Protein AF-A0A7C2RCE7-F1 (afdb_monomer_lite)

Radius of gyration: 21.79 Å; chains: 1; bounding box: 65×34×47 Å

Foldseek 3Di:
DPDDDPDPPDPPVVPPPPPVPPPQPPLVCLLVVLVVVCDPVNVVVADPVNVVVLVVLSVVLSVCSVVVVPVSNVVSSVVSVPDDD

pLDDT: mean 80.03, std 17.08, range [45.91, 96.62]

Structure (mmCIF, N/CA/C/O backbone):
data_AF-A0A7C2RCE7-F1
#
_entry.id   AF-A0A7C2RCE7-F1
#
loop_
_atom_site.group_PDB
_atom_site.id
_atom_site.type_symbol
_atom_site.label_atom_id
_atom_site.label_alt_id
_atom_site.label_comp_id
_atom_site.label_asym_id
_atom_site.label_entity_id
_atom_site.label_seq_id
_atom_site.pdbx_PDB_ins_code
_atom_site.Cartn_x
_atom_site.Cartn_y
_atom_site.Cartn_z
_atom_site.occupancy
_atom_site.B_iso_or_equiv
_atom_site.auth_seq_id
_atom_site.auth_comp_id
_atom_site.auth_asym_id
_atom_site.auth_atom_id
_atom_site.pdbx_PDB_model_num
ATOM 1 N N . MET A 1 1 ? 49.380 -25.364 -30.973 1.00 49.19 1 MET A N 1
ATOM 2 C CA . MET A 1 1 ? 48.932 -24.014 -30.551 1.00 49.19 1 MET A CA 1
ATOM 3 C C . MET A 1 1 ? 48.066 -23.407 -31.654 1.00 49.19 1 MET A C 1
ATOM 5 O O . MET A 1 1 ? 48.414 -23.619 -32.806 1.00 49.19 1 MET A O 1
ATOM 9 N N . LYS A 1 2 ? 46.997 -22.665 -31.308 1.00 48.94 2 LYS A N 1
ATOM 10 C CA . LYS A 1 2 ? 46.013 -21.973 -32.191 1.00 48.94 2 LYS A CA 1
ATOM 11 C C . LYS A 1 2 ? 44.704 -22.706 -32.548 1.00 48.94 2 LYS A C 1
ATOM 13 O O . LYS A 1 2 ? 44.366 -22.736 -33.720 1.00 48.94 2 LYS A O 1
ATOM 18 N N . ARG A 1 3 ? 43.930 -23.244 -31.593 1.00 56.50 3 ARG A N 1
ATOM 19 C CA . ARG A 1 3 ? 42.480 -23.518 -31.803 1.00 56.50 3 ARG A CA 1
ATOM 20 C C . ARG A 1 3 ? 41.675 -23.458 -30.497 1.00 56.50 3 ARG A C 1
ATOM 22 O O . ARG A 1 3 ? 41.021 -24.423 -30.144 1.00 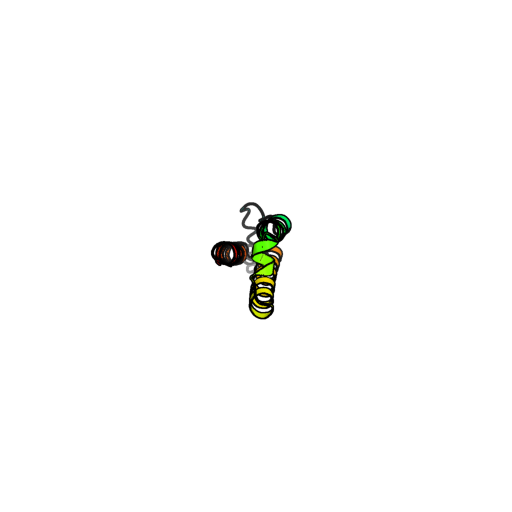56.50 3 ARG A O 1
ATOM 29 N N . LEU A 1 4 ? 41.759 -22.360 -29.748 1.00 56.88 4 LEU A N 1
ATOM 30 C CA . LEU A 1 4 ? 40.900 -22.117 -28.576 1.00 56.88 4 LEU A CA 1
ATOM 31 C C . LEU A 1 4 ? 40.642 -20.609 -28.457 1.00 56.88 4 LEU A C 1
ATOM 33 O O . LEU A 1 4 ? 41.192 -19.950 -27.586 1.00 56.88 4 LEU A O 1
ATOM 37 N N . ALA A 1 5 ? 39.905 -20.024 -29.400 1.00 57.28 5 ALA A N 1
ATOM 38 C CA . ALA A 1 5 ? 39.600 -18.592 -29.361 1.00 57.28 5 ALA A CA 1
ATOM 39 C C . ALA A 1 5 ? 38.302 -18.288 -30.114 1.00 57.28 5 ALA A C 1
ATOM 41 O O . ALA A 1 5 ? 38.321 -17.562 -31.101 1.00 57.28 5 ALA A O 1
ATOM 42 N N . THR A 1 6 ? 37.183 -18.915 -29.741 1.00 58.28 6 THR A N 1
ATOM 43 C CA . THR A 1 6 ? 35.873 -18.581 -30.340 1.00 58.28 6 THR A CA 1
ATOM 44 C C . THR A 1 6 ? 34.718 -19.155 -29.515 1.00 58.28 6 THR A C 1
ATOM 46 O O . THR A 1 6 ? 34.024 -20.051 -29.970 1.00 58.28 6 THR A O 1
ATOM 49 N N . ALA A 1 7 ? 34.513 -18.693 -28.274 1.00 58.53 7 ALA A N 1
ATOM 50 C CA . ALA A 1 7 ? 33.294 -19.040 -27.522 1.00 58.53 7 ALA A CA 1
ATOM 51 C C . ALA A 1 7 ? 33.014 -18.132 -26.304 1.00 58.53 7 ALA A C 1
ATOM 53 O O . ALA A 1 7 ? 32.720 -18.646 -25.236 1.00 58.53 7 ALA A O 1
ATOM 54 N N . PHE A 1 8 ? 33.122 -16.800 -26.397 1.00 58.22 8 PHE A N 1
ATOM 55 C CA . PHE A 1 8 ? 32.811 -15.937 -25.235 1.00 58.22 8 PHE A CA 1
ATOM 56 C C . PHE A 1 8 ? 32.141 -14.599 -25.584 1.00 58.22 8 PHE A C 1
ATOM 58 O O . PHE A 1 8 ? 32.415 -13.585 -24.954 1.00 58.22 8 PHE A O 1
ATOM 65 N N . VAL A 1 9 ? 31.236 -14.561 -26.569 1.00 57.97 9 VAL A N 1
ATOM 66 C CA . VAL A 1 9 ? 30.469 -13.329 -26.870 1.00 57.97 9 VAL A CA 1
ATOM 67 C C . VAL A 1 9 ? 28.981 -13.622 -27.083 1.00 57.97 9 VAL A C 1
ATOM 69 O O . VAL A 1 9 ? 28.404 -13.261 -28.099 1.00 57.97 9 VAL A O 1
ATOM 72 N N . ALA A 1 10 ? 28.344 -14.316 -26.137 1.00 56.09 10 ALA A N 1
ATOM 73 C CA . ALA A 1 10 ? 26.885 -14.503 -26.162 1.00 56.09 10 ALA A CA 1
ATOM 74 C C . ALA A 1 10 ? 26.183 -14.263 -24.811 1.00 56.09 10 ALA A C 1
ATOM 76 O O . ALA A 1 10 ? 24.960 -14.315 -24.752 1.00 56.09 10 ALA A O 1
ATOM 77 N N . LEU A 1 11 ? 26.915 -13.952 -23.731 1.00 53.12 11 LEU A N 1
ATOM 78 C CA . LEU A 1 11 ? 26.333 -13.785 -22.387 1.00 53.12 11 LEU A CA 1
ATOM 79 C C . LEU A 1 11 ? 26.179 -12.330 -21.912 1.00 53.12 11 LEU A C 1
ATOM 81 O O . LEU A 1 11 ? 25.799 -12.106 -20.769 1.00 53.12 11 LEU A O 1
ATOM 85 N N . ALA A 1 12 ? 26.438 -11.330 -22.759 1.00 54.50 12 ALA A N 1
ATOM 86 C CA . ALA A 1 12 ? 26.323 -9.925 -22.350 1.00 54.50 12 ALA A CA 1
ATOM 87 C C . ALA A 1 12 ? 24.894 -9.352 -22.461 1.00 54.50 12 ALA A C 1
ATOM 89 O O . ALA A 1 12 ? 24.631 -8.276 -21.936 1.00 54.50 12 ALA A O 1
ATOM 90 N N . VAL A 1 13 ? 23.957 -10.056 -23.111 1.00 56.38 13 VAL A N 1
ATOM 91 C CA . VAL A 1 13 ? 22.593 -9.538 -23.352 1.00 56.38 13 VAL A CA 1
ATOM 92 C C . VAL A 1 13 ? 21.618 -9.876 -22.210 1.00 56.38 13 VAL A C 1
ATOM 94 O O . VAL A 1 13 ? 20.585 -9.233 -22.077 1.00 56.38 13 VAL A O 1
ATOM 97 N N . LEU A 1 14 ? 21.958 -10.824 -21.326 1.00 52.84 14 LEU A N 1
ATOM 98 C CA . LEU A 1 14 ? 21.122 -11.199 -20.169 1.00 52.84 14 LEU A CA 1
ATOM 99 C C . LEU A 1 14 ? 21.428 -10.392 -18.893 1.00 52.84 14 LEU A C 1
ATOM 101 O O . LEU A 1 14 ? 20.741 -10.558 -17.891 1.00 52.84 14 LEU A O 1
ATOM 105 N N . ALA A 1 15 ? 22.453 -9.533 -18.918 1.00 54.66 15 ALA A N 1
ATOM 106 C CA . ALA A 1 15 ? 22.856 -8.703 -17.779 1.00 54.66 15 ALA A CA 1
ATOM 107 C C . ALA A 1 15 ? 22.336 -7.259 -17.862 1.00 54.66 15 ALA A C 1
ATOM 109 O O . ALA A 1 15 ? 22.626 -6.452 -16.980 1.00 54.66 15 ALA A O 1
ATOM 110 N N . ALA A 1 16 ? 21.572 -6.917 -18.903 1.00 50.00 16 ALA A N 1
ATOM 111 C CA . ALA A 1 16 ? 20.771 -5.708 -18.858 1.00 50.00 16 ALA A CA 1
ATOM 112 C C . ALA A 1 16 ? 19.584 -6.012 -17.935 1.00 50.00 16 ALA A C 1
ATOM 114 O O . ALA A 1 16 ? 18.757 -6.852 -18.304 1.00 50.00 16 ALA A O 1
ATOM 115 N N . PRO A 1 17 ? 19.464 -5.385 -16.746 1.00 51.69 17 PRO A N 1
ATOM 116 C CA . PRO A 1 17 ? 18.177 -5.388 -16.083 1.00 51.69 17 PRO A CA 1
ATOM 117 C C . PRO A 1 17 ? 17.208 -4.833 -17.121 1.00 51.69 17 PRO A C 1
ATOM 119 O O . PRO A 1 17 ? 17.470 -3.781 -17.711 1.00 51.69 17 PRO A O 1
ATOM 122 N N . ALA A 1 18 ? 16.141 -5.574 -17.406 1.00 51.06 18 ALA A N 1
ATOM 123 C CA . ALA A 1 18 ? 15.005 -5.055 -18.137 1.00 51.06 18 ALA A CA 1
ATOM 124 C C . ALA A 1 18 ? 14.425 -3.921 -17.285 1.00 51.06 18 ALA A C 1
ATOM 126 O O . ALA A 1 18 ? 13.474 -4.101 -16.532 1.00 51.06 18 ALA A O 1
ATOM 127 N N . ALA A 1 19 ? 15.067 -2.755 -17.338 1.00 49.59 19 ALA A N 1
ATOM 128 C CA . ALA A 1 19 ? 14.559 -1.507 -16.832 1.00 49.59 19 ALA A CA 1
ATOM 129 C C . ALA A 1 19 ? 13.432 -1.147 -17.788 1.00 49.59 19 ALA A C 1
ATOM 131 O O . ALA A 1 19 ? 13.607 -0.411 -18.759 1.00 49.59 19 ALA A O 1
ATOM 132 N N . VAL A 1 20 ? 12.289 -1.783 -17.548 1.00 49.28 20 VAL A N 1
ATOM 133 C CA . VAL A 1 20 ? 11.006 -1.392 -18.091 1.00 49.28 20 VAL A CA 1
ATOM 134 C C . VAL A 1 20 ? 10.825 0.065 -17.693 1.00 49.28 20 VAL A C 1
ATOM 136 O O . VAL A 1 20 ? 10.522 0.407 -16.558 1.00 49.28 20 VAL A O 1
ATOM 139 N N . ALA A 1 21 ? 11.124 0.959 -18.627 1.00 45.91 21 ALA A N 1
ATOM 140 C CA . ALA A 1 21 ? 10.908 2.388 -18.497 1.00 45.91 21 ALA A CA 1
ATOM 141 C C . ALA A 1 21 ? 9.410 2.702 -18.675 1.00 45.91 21 ALA A C 1
ATOM 143 O O . ALA A 1 21 ? 9.032 3.558 -19.471 1.00 45.91 21 ALA A O 1
ATOM 144 N N . GLN A 1 22 ? 8.544 1.980 -17.958 1.00 48.84 22 GLN A N 1
ATOM 145 C CA . GLN A 1 22 ? 7.216 2.472 -17.621 1.00 48.84 22 GLN A CA 1
ATOM 146 C C . GLN A 1 22 ? 7.418 3.378 -16.404 1.00 48.84 22 GLN A C 1
ATOM 148 O O . GLN A 1 22 ? 8.183 3.042 -15.506 1.00 48.84 22 GLN A O 1
ATOM 153 N N . GLY A 1 23 ? 6.892 4.603 -16.462 1.00 59.16 23 GLY A N 1
ATOM 154 C CA . GLY A 1 23 ? 7.227 5.659 -15.506 1.00 59.16 23 GLY A CA 1
ATOM 155 C C . GLY A 1 23 ? 7.098 5.175 -14.066 1.00 59.16 23 GLY A C 1
ATOM 156 O O . GLY A 1 23 ? 6.009 4.762 -13.677 1.00 59.16 23 GLY A O 1
ATOM 157 N N . LYS A 1 24 ? 8.212 5.238 -13.319 1.00 69.88 24 LYS A N 1
ATOM 158 C CA . LYS A 1 24 ? 8.306 4.697 -11.963 1.00 69.88 24 LYS A CA 1
ATOM 159 C C . LYS A 1 24 ? 7.098 5.121 -11.136 1.00 69.88 24 LYS A C 1
ATOM 161 O O . LYS A 1 24 ? 6.866 6.321 -10.965 1.00 69.88 24 LYS A O 1
ATOM 166 N N . MET A 1 25 ? 6.340 4.153 -10.635 1.00 83.75 25 MET A N 1
ATOM 167 C CA . MET A 1 25 ? 5.230 4.419 -9.731 1.00 83.75 25 MET A CA 1
ATOM 168 C C . MET A 1 25 ? 5.749 5.188 -8.506 1.00 83.75 25 MET A C 1
ATOM 170 O O . MET A 1 25 ? 6.706 4.775 -7.854 1.00 83.75 25 MET A O 1
ATOM 174 N N . ASP A 1 26 ? 5.121 6.319 -8.173 1.00 90.75 26 ASP A N 1
ATOM 175 C CA . ASP A 1 26 ? 5.440 7.049 -6.942 1.00 90.75 26 ASP A CA 1
ATOM 176 C C . ASP A 1 26 ? 4.818 6.313 -5.747 1.00 90.75 26 ASP A C 1
ATOM 178 O O . ASP A 1 26 ? 3.679 6.570 -5.339 1.00 90.75 26 ASP A O 1
ATOM 182 N N . CYS A 1 27 ? 5.572 5.346 -5.219 1.00 92.12 27 CYS A N 1
ATOM 183 C CA . CYS A 1 27 ? 5.150 4.469 -4.131 1.00 92.12 27 CYS A CA 1
ATOM 184 C C . CYS A 1 27 ? 4.744 5.259 -2.882 1.00 92.12 27 CYS A C 1
ATOM 186 O O . CYS A 1 27 ? 3.754 4.926 -2.228 1.00 92.12 27 CYS A O 1
ATOM 188 N N . GLY A 1 28 ? 5.487 6.326 -2.564 1.00 92.44 28 GLY A N 1
ATOM 189 C CA . GLY A 1 28 ? 5.225 7.173 -1.403 1.00 92.44 28 GLY A CA 1
ATOM 190 C C . GLY A 1 28 ? 3.910 7.929 -1.548 1.00 92.44 28 GLY A C 1
ATOM 191 O O . GLY A 1 28 ? 3.084 7.918 -0.633 1.00 92.44 28 GLY A O 1
ATOM 192 N N . LYS A 1 29 ? 3.669 8.525 -2.721 1.00 93.12 29 LYS A N 1
ATOM 193 C CA . LYS A 1 29 ? 2.408 9.211 -3.022 1.00 93.12 29 LYS A CA 1
ATOM 194 C C . LYS A 1 29 ? 1.218 8.254 -3.035 1.00 93.12 29 LYS A C 1
ATOM 196 O O . LYS A 1 29 ? 0.170 8.611 -2.504 1.00 93.12 29 LYS A O 1
ATOM 201 N N . ALA A 1 30 ? 1.366 7.055 -3.599 1.00 91.44 30 ALA A N 1
ATOM 202 C CA . ALA A 1 30 ? 0.301 6.053 -3.619 1.00 91.44 30 ALA A CA 1
ATOM 203 C C . ALA A 1 30 ? -0.062 5.574 -2.203 1.00 91.44 30 ALA A C 1
ATOM 205 O O . ALA A 1 30 ? -1.231 5.607 -1.818 1.00 91.44 30 ALA A O 1
ATOM 206 N N . TYR A 1 31 ? 0.943 5.215 -1.400 1.00 93.94 31 TYR A N 1
ATOM 207 C CA . TYR A 1 31 ? 0.752 4.774 -0.019 1.00 93.94 31 TYR A CA 1
ATOM 208 C C . TYR A 1 31 ? 0.131 5.865 0.858 1.00 93.94 31 TYR A C 1
ATOM 210 O O . TYR A 1 31 ? -0.862 5.626 1.543 1.00 93.94 31 TYR A O 1
ATOM 218 N N . LYS A 1 32 ? 0.670 7.089 0.803 1.00 93.44 32 LYS A N 1
ATOM 219 C CA . LYS A 1 32 ? 0.131 8.232 1.552 1.00 93.44 32 LYS A CA 1
ATOM 220 C C . LYS A 1 32 ? -1.292 8.567 1.112 1.00 93.44 32 LYS A C 1
ATOM 222 O O . LYS A 1 32 ? -2.169 8.726 1.955 1.00 93.44 32 LYS A O 1
ATOM 227 N N . GLY A 1 33 ? -1.528 8.609 -0.198 1.00 92.00 33 GLY A N 1
ATOM 228 C CA . GLY A 1 33 ? -2.836 8.902 -0.773 1.00 92.00 33 GLY A CA 1
ATOM 229 C C . GLY A 1 33 ? -3.903 7.881 -0.379 1.00 92.00 33 GLY A C 1
ATOM 230 O O . GLY A 1 33 ? -5.050 8.262 -0.167 1.00 92.00 33 GLY A O 1
ATOM 231 N N . PHE A 1 34 ? -3.544 6.603 -0.222 1.00 91.06 34 PHE A N 1
ATOM 232 C CA . PHE A 1 34 ? -4.462 5.592 0.307 1.00 91.06 34 PHE A CA 1
ATOM 233 C C . PHE A 1 34 ? -4.941 5.946 1.725 1.00 91.06 34 PHE A C 1
ATOM 235 O O . PHE A 1 34 ? -6.146 5.989 1.971 1.00 91.06 34 PHE A O 1
ATOM 242 N N . TRP A 1 35 ? -4.019 6.259 2.639 1.00 90.81 35 TRP A N 1
ATOM 243 C CA . TRP A 1 35 ? -4.368 6.593 4.024 1.00 90.81 35 TRP A CA 1
ATOM 244 C C . TRP A 1 35 ? -5.101 7.927 4.156 1.00 90.81 35 TRP A C 1
ATOM 246 O O . TRP A 1 35 ? -6.000 8.045 4.981 1.00 90.81 35 TRP A O 1
ATOM 256 N N . GLU A 1 36 ? -4.775 8.915 3.321 1.00 89.94 36 GLU A N 1
ATOM 257 C CA . GLU A 1 36 ? -5.469 10.210 3.300 1.00 89.94 36 GLU A CA 1
ATOM 258 C C . GLU A 1 36 ? -6.932 10.099 2.845 1.00 89.94 36 GLU A C 1
ATOM 260 O O . GLU A 1 36 ? -7.781 10.856 3.314 1.00 89.94 36 GLU A O 1
ATOM 265 N N . LYS A 1 37 ? -7.255 9.143 1.960 1.00 86.69 37 LYS A N 1
ATOM 266 C CA . LYS A 1 37 ? -8.643 8.855 1.549 1.00 86.69 37 LYS A CA 1
ATOM 267 C C . LYS A 1 37 ? -9.462 8.189 2.656 1.00 86.69 37 LYS A C 1
ATOM 269 O O . LYS A 1 37 ? -10.698 8.198 2.603 1.00 86.69 37 LYS A O 1
ATOM 274 N N . LEU A 1 38 ? -8.790 7.582 3.630 1.00 85.00 38 LEU A N 1
ATOM 275 C CA . LEU A 1 38 ? -9.421 6.921 4.756 1.00 85.00 38 LEU A CA 1
ATOM 276 C C . LEU A 1 38 ? -9.766 7.990 5.797 1.00 85.00 38 LEU A C 1
ATOM 278 O O . LEU A 1 38 ? -8.982 8.318 6.684 1.00 85.00 38 LEU A O 1
ATOM 282 N N . ASP A 1 39 ? -10.938 8.602 5.624 1.00 81.06 39 ASP A N 1
ATOM 283 C CA . ASP A 1 39 ? -11.409 9.640 6.536 1.00 81.06 39 ASP A CA 1
ATOM 284 C C . ASP A 1 39 ? -11.541 9.116 7.980 1.00 81.06 39 ASP A C 1
ATOM 286 O O . ASP A 1 39 ? -11.649 7.912 8.242 1.00 81.06 39 ASP A O 1
ATOM 290 N N . ARG A 1 40 ? -11.523 10.046 8.939 1.00 79.81 40 ARG A N 1
ATOM 291 C CA . ARG A 1 40 ? -11.556 9.730 10.373 1.00 79.81 40 ARG A CA 1
ATOM 292 C C . ARG A 1 40 ? -12.832 8.975 10.780 1.00 79.81 40 ARG A C 1
ATOM 294 O O . ARG A 1 40 ? -12.780 8.172 11.709 1.00 79.81 40 ARG A O 1
ATOM 301 N N . GLU A 1 41 ? -13.955 9.205 10.100 1.00 81.00 41 GLU A N 1
ATOM 302 C CA . GLU A 1 41 ? -15.232 8.540 10.390 1.00 81.00 41 GLU A CA 1
ATOM 303 C C . GLU A 1 41 ? -15.244 7.081 9.922 1.00 81.00 41 GLU A C 1
ATOM 305 O O . GLU A 1 41 ? -15.770 6.217 10.622 1.00 81.00 41 GLU A O 1
ATOM 310 N N . LYS A 1 42 ? -14.635 6.784 8.769 1.00 80.06 42 LYS A N 1
ATOM 311 C CA . LYS A 1 42 ? -14.397 5.420 8.280 1.00 80.06 42 LYS A CA 1
ATOM 312 C C . LYS A 1 42 ? -13.415 4.700 9.183 1.00 80.06 42 LYS A C 1
ATOM 314 O O . LYS A 1 42 ? -13.687 3.582 9.599 1.00 80.06 42 LYS A O 1
ATOM 319 N N . TYR A 1 43 ? -12.325 5.367 9.562 1.00 81.62 43 TYR A N 1
ATOM 320 C CA . TYR A 1 43 ? -11.345 4.824 10.502 1.00 81.62 43 TYR A CA 1
ATOM 321 C C . TYR A 1 43 ? -11.991 4.363 11.815 1.00 81.62 43 TYR A C 1
ATOM 323 O O . TYR A 1 43 ? -11.652 3.298 12.321 1.00 81.62 43 TYR A O 1
ATOM 331 N N . ALA A 1 44 ? -12.950 5.133 12.340 1.00 84.44 44 ALA A N 1
ATOM 332 C CA . ALA A 1 44 ? -13.656 4.814 13.581 1.00 84.44 44 ALA A CA 1
ATOM 333 C C . ALA A 1 44 ? -14.601 3.600 13.477 1.00 84.44 44 ALA A C 1
ATOM 335 O O . ALA A 1 44 ? -14.955 3.019 14.500 1.00 84.44 44 ALA A O 1
ATOM 336 N N . LYS A 1 45 ? -15.019 3.218 12.263 1.00 87.69 45 LYS A N 1
ATOM 337 C CA . LYS A 1 45 ? -15.928 2.084 12.012 1.00 87.69 45 LYS A CA 1
ATOM 338 C C . LYS A 1 45 ? -15.191 0.772 11.739 1.00 87.69 45 LYS A C 1
ATOM 340 O O . LYS A 1 45 ? -15.808 -0.290 11.764 1.00 87.69 45 LYS A O 1
ATOM 345 N N . ILE A 1 46 ? -13.883 0.830 11.499 1.00 88.25 46 ILE A N 1
ATOM 346 C CA . ILE A 1 46 ? -13.057 -0.342 11.217 1.00 88.25 46 ILE A CA 1
ATOM 347 C C . ILE A 1 46 ? -12.644 -0.999 12.537 1.00 88.25 46 ILE A C 1
ATOM 349 O O . ILE A 1 46 ? -12.055 -0.361 13.410 1.00 88.25 46 ILE A O 1
ATOM 353 N N . SER A 1 47 ? -12.911 -2.299 12.678 1.00 91.62 47 SER A N 1
ATOM 354 C CA . SER A 1 47 ? -12.406 -3.063 13.824 1.00 91.62 47 SER A CA 1
ATOM 355 C C . SER A 1 47 ? -10.873 -3.126 13.822 1.00 91.62 47 SER A C 1
ATOM 357 O O . SER A 1 47 ? -10.235 -3.102 12.769 1.00 91.62 47 SER A O 1
ATOM 359 N N . ALA A 1 48 ? -10.255 -3.270 14.997 1.00 91.69 48 ALA A N 1
ATOM 360 C CA . ALA A 1 48 ? -8.795 -3.342 15.105 1.00 91.69 48 ALA A CA 1
ATOM 361 C C . ALA A 1 48 ? -8.182 -4.459 14.234 1.00 91.69 48 ALA A C 1
ATOM 363 O O . ALA A 1 48 ? -7.121 -4.279 13.635 1.00 91.69 48 ALA A O 1
ATOM 364 N N . GLU A 1 49 ? -8.870 -5.596 14.117 1.00 92.19 49 GLU A N 1
ATOM 365 C CA . GLU A 1 49 ? -8.439 -6.718 13.284 1.00 92.19 49 GLU A CA 1
ATOM 366 C C . GLU A 1 49 ? -8.497 -6.383 11.788 1.00 92.19 49 GLU A C 1
ATOM 368 O O . GLU A 1 49 ? -7.522 -6.608 11.064 1.00 92.19 49 GLU A O 1
ATOM 373 N N . GLN A 1 50 ? -9.597 -5.779 11.327 1.00 91.62 50 GLN A N 1
ATOM 374 C CA . GLN A 1 50 ? -9.715 -5.327 9.940 1.00 91.62 50 GLN A CA 1
ATOM 375 C C . GLN A 1 50 ? -8.663 -4.270 9.611 1.00 91.62 50 GLN A C 1
ATOM 377 O O . GLN A 1 50 ? -8.019 -4.363 8.566 1.00 91.62 50 GLN A O 1
ATOM 382 N N . LEU A 1 51 ? -8.426 -3.314 10.515 1.00 91.69 51 LEU A N 1
ATOM 383 C CA . LEU A 1 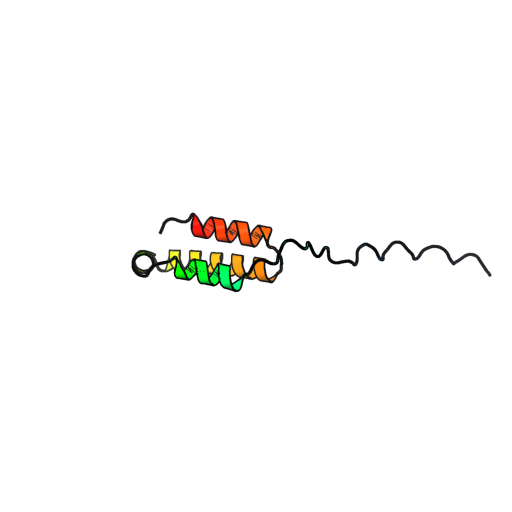51 ? -7.394 -2.299 10.333 1.00 91.69 51 LEU A CA 1
ATOM 384 C C . LEU A 1 51 ? -6.013 -2.943 10.201 1.00 91.69 51 LEU A C 1
ATOM 386 O O . LEU A 1 51 ? -5.256 -2.587 9.305 1.00 91.69 51 LEU A O 1
ATOM 390 N N . ALA A 1 52 ? -5.693 -3.936 11.034 1.00 93.44 52 ALA A N 1
ATOM 391 C CA . ALA A 1 52 ? -4.435 -4.665 10.924 1.00 93.44 52 ALA A CA 1
ATOM 392 C C . ALA A 1 52 ? -4.308 -5.409 9.581 1.00 93.44 52 ALA A C 1
ATOM 394 O O . ALA A 1 52 ? -3.221 -5.461 9.005 1.00 93.44 52 ALA A O 1
ATOM 395 N N . GLY A 1 53 ? -5.401 -5.972 9.059 1.00 93.56 53 GLY A N 1
ATOM 396 C CA . GLY A 1 53 ? -5.440 -6.576 7.723 1.00 93.56 53 GLY A CA 1
ATOM 397 C C . GLY A 1 53 ? -5.164 -5.563 6.607 1.00 93.56 53 GLY A C 1
ATOM 398 O O . GLY A 1 53 ? -4.311 -5.804 5.751 1.00 93.56 53 GLY A O 1
ATOM 399 N N . ILE A 1 54 ? -5.831 -4.408 6.659 1.00 93.12 54 ILE A N 1
ATOM 400 C CA . ILE A 1 54 ? -5.663 -3.303 5.704 1.00 93.12 54 ILE A CA 1
ATOM 401 C C . ILE A 1 54 ? -4.227 -2.778 5.738 1.00 93.12 54 ILE A C 1
ATOM 403 O O . ILE A 1 54 ? -3.590 -2.676 4.692 1.00 93.12 54 ILE A O 1
ATOM 407 N N . SER A 1 55 ? -3.690 -2.521 6.932 1.00 93.56 55 SER A N 1
ATOM 408 C CA . SER A 1 55 ? -2.322 -2.033 7.117 1.00 93.56 55 SER A CA 1
ATOM 409 C C . SER A 1 55 ? -1.287 -2.978 6.517 1.00 93.56 55 SER A C 1
ATOM 411 O O . SER A 1 55 ? -0.386 -2.532 5.811 1.00 93.56 55 SER A O 1
ATOM 413 N N . ARG A 1 56 ? -1.426 -4.293 6.737 1.00 96.06 56 ARG A N 1
ATOM 414 C CA . ARG A 1 56 ? -0.518 -5.294 6.153 1.00 96.06 56 ARG A CA 1
ATOM 415 C C . ARG A 1 56 ? -0.594 -5.317 4.630 1.00 96.06 56 ARG A C 1
ATOM 417 O O . ARG A 1 56 ? 0.434 -5.449 3.974 1.00 96.06 56 ARG A O 1
ATOM 424 N N . LEU A 1 57 ? -1.794 -5.188 4.067 1.00 95.75 57 LEU A N 1
ATOM 425 C CA . LEU A 1 57 ? -1.976 -5.173 2.619 1.00 95.75 57 LEU A CA 1
ATOM 426 C C . LEU A 1 57 ?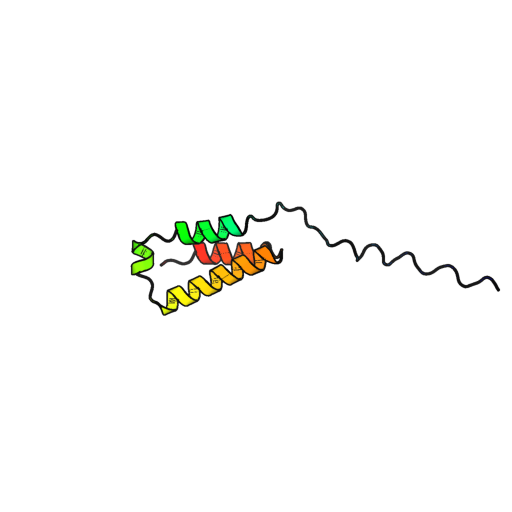 -1.406 -3.891 1.988 1.00 95.75 57 LEU A C 1
ATOM 428 O O . LEU A 1 57 ? -0.742 -3.976 0.959 1.00 95.75 57 LEU A O 1
ATOM 432 N N . ALA A 1 58 ? -1.607 -2.732 2.622 1.00 95.44 58 ALA A N 1
ATOM 433 C CA . ALA A 1 58 ? -1.032 -1.457 2.191 1.00 95.44 58 ALA A CA 1
ATOM 434 C C . ALA A 1 58 ? 0.501 -1.465 2.249 1.00 95.44 58 ALA A C 1
ATOM 436 O O . ALA A 1 58 ? 1.147 -1.005 1.310 1.00 95.44 58 ALA A O 1
ATOM 437 N N . LEU A 1 59 ? 1.082 -2.039 3.309 1.00 96.62 59 LEU A N 1
ATOM 438 C CA . LEU A 1 59 ? 2.530 -2.236 3.416 1.00 96.62 59 LEU A CA 1
ATOM 439 C C . LEU A 1 59 ? 3.054 -3.166 2.321 1.00 96.62 59 LEU A C 1
ATOM 441 O O . LEU A 1 59 ? 4.011 -2.815 1.644 1.00 96.62 59 LEU A O 1
ATOM 445 N N . ARG A 1 60 ? 2.379 -4.292 2.057 1.00 96.25 60 ARG A N 1
ATOM 446 C CA . ARG A 1 60 ? 2.767 -5.199 0.968 1.00 96.25 60 ARG A CA 1
ATOM 447 C C . ARG A 1 60 ? 2.756 -4.508 -0.399 1.00 96.25 60 ARG A C 1
ATOM 449 O O . ARG A 1 60 ? 3.672 -4.717 -1.185 1.00 96.25 60 ARG A O 1
ATOM 456 N N . ALA A 1 61 ? 1.738 -3.691 -0.676 1.00 95.62 61 ALA A N 1
ATOM 457 C CA . ALA A 1 61 ? 1.648 -2.928 -1.921 1.00 95.62 61 ALA A CA 1
ATOM 458 C C . ALA A 1 61 ? 2.812 -1.935 -2.064 1.00 95.62 61 ALA A C 1
ATOM 460 O O . ALA A 1 61 ? 3.399 -1.794 -3.136 1.00 95.62 61 ALA A O 1
ATOM 461 N N . TYR A 1 62 ? 3.158 -1.264 -0.965 1.00 95.38 62 TYR A N 1
ATOM 462 C CA . TYR A 1 62 ? 4.283 -0.340 -0.906 1.00 95.38 62 TYR A CA 1
ATOM 463 C C . TYR A 1 62 ? 5.630 -1.052 -1.095 1.00 95.38 62 TYR A C 1
ATOM 465 O O . TYR A 1 62 ? 6.458 -0.579 -1.871 1.00 95.38 62 TYR A O 1
ATOM 473 N N . ASP A 1 63 ? 5.827 -2.205 -0.457 1.00 95.94 63 ASP A N 1
ATOM 474 C CA . ASP A 1 63 ? 7.055 -2.995 -0.572 1.00 95.94 63 ASP A CA 1
ATOM 475 C C . ASP A 1 63 ? 7.242 -3.558 -1.987 1.00 95.94 63 ASP A C 1
ATOM 477 O O . ASP A 1 63 ? 8.335 -3.451 -2.541 1.00 95.94 63 ASP A O 1
ATOM 481 N N . ALA A 1 64 ? 6.176 -4.081 -2.608 1.00 94.62 64 ALA A N 1
ATOM 482 C CA . ALA A 1 64 ? 6.193 -4.513 -4.009 1.00 94.62 64 ALA A CA 1
ATOM 483 C C . ALA A 1 64 ? 6.594 -3.357 -4.940 1.00 94.62 64 ALA A C 1
ATOM 485 O O . ALA A 1 64 ? 7.487 -3.501 -5.774 1.00 94.62 64 ALA A O 1
ATOM 486 N N . CYS A 1 65 ? 6.014 -2.174 -4.718 1.00 93.94 65 CYS A N 1
ATOM 487 C CA . CYS A 1 65 ? 6.349 -0.970 -5.471 1.00 93.94 65 CYS A CA 1
ATOM 488 C C . CYS A 1 65 ? 7.824 -0.576 -5.299 1.00 93.94 65 CYS A C 1
ATOM 490 O O . CYS A 1 65 ? 8.519 -0.328 -6.283 1.00 93.94 65 CYS A O 1
ATOM 492 N N . GLN A 1 66 ? 8.335 -0.567 -4.062 1.00 92.31 66 GLN A N 1
ATOM 493 C CA . GLN A 1 66 ? 9.743 -0.261 -3.787 1.00 92.31 66 GLN A CA 1
ATOM 494 C C . GLN A 1 66 ? 10.707 -1.292 -4.387 1.00 92.31 66 GLN A C 1
ATOM 496 O O . GLN A 1 66 ? 11.812 -0.930 -4.792 1.00 92.31 66 GLN A O 1
ATOM 501 N N . ALA A 1 67 ? 10.291 -2.556 -4.480 1.00 93.62 67 ALA A N 1
ATOM 502 C CA . ALA A 1 67 ? 11.045 -3.619 -5.138 1.00 93.62 67 ALA A CA 1
ATOM 503 C C . ALA A 1 67 ? 11.019 -3.525 -6.678 1.00 93.62 67 ALA A C 1
ATOM 505 O O . ALA A 1 67 ? 11.726 -4.280 -7.345 1.00 93.62 67 ALA A O 1
ATOM 506 N N . GLY A 1 68 ? 10.238 -2.599 -7.247 1.00 89.50 68 GLY A N 1
ATOM 507 C CA . GLY A 1 68 ? 10.062 -2.436 -8.690 1.00 89.50 68 GLY A CA 1
ATOM 508 C C . GLY A 1 68 ? 9.008 -3.362 -9.304 1.00 89.50 68 GLY A C 1
ATOM 509 O O . GLY A 1 68 ? 8.887 -3.400 -10.527 1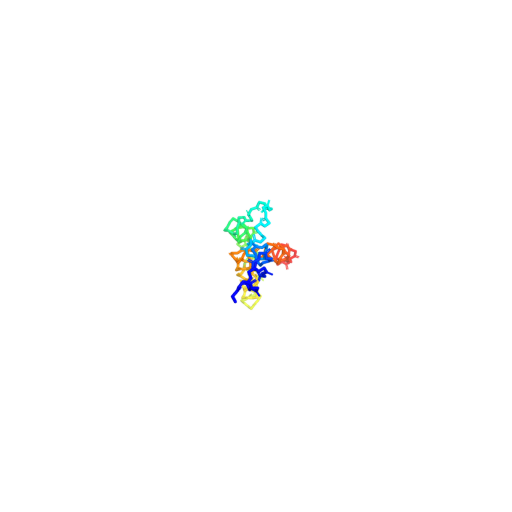.00 89.50 68 GLY A O 1
ATOM 510 N N . ASP A 1 69 ? 8.236 -4.086 -8.488 1.00 92.12 69 ASP A N 1
ATOM 511 C CA . ASP A 1 69 ? 7.085 -4.874 -8.937 1.00 92.12 69 ASP A CA 1
ATOM 512 C C . ASP A 1 69 ? 5.832 -3.990 -9.005 1.00 92.12 69 ASP A C 1
ATOM 514 O O . ASP A 1 69 ? 4.947 -4.000 -8.144 1.00 92.12 69 ASP A O 1
ATOM 518 N N . GLU A 1 70 ? 5.784 -3.150 -10.038 1.00 89.00 70 GLU A N 1
ATOM 519 C CA . GLU A 1 70 ? 4.706 -2.174 -10.214 1.00 89.00 70 GLU A CA 1
ATOM 520 C C . GLU A 1 70 ? 3.355 -2.822 -10.532 1.00 89.00 70 GLU A C 1
ATOM 522 O O . GLU A 1 70 ? 2.307 -2.266 -10.193 1.00 89.00 70 GLU A O 1
ATOM 527 N N . LEU A 1 71 ? 3.359 -3.991 -11.181 1.00 89.50 71 LEU A N 1
ATOM 528 C CA . LEU A 1 71 ? 2.133 -4.709 -11.524 1.00 89.50 71 LEU A CA 1
ATOM 529 C C . LEU A 1 71 ? 1.458 -5.258 -10.265 1.00 89.50 71 LEU A C 1
ATOM 531 O O . LEU A 1 71 ? 0.255 -5.040 -10.091 1.00 89.50 71 LEU A O 1
ATOM 535 N N . ASP A 1 72 ? 2.218 -5.908 -9.374 1.00 91.69 72 ASP A N 1
ATOM 536 C CA . ASP A 1 72 ? 1.681 -6.383 -8.094 1.00 91.69 72 ASP A CA 1
ATOM 537 C C . ASP A 1 72 ? 1.272 -5.201 -7.207 1.00 91.69 72 ASP A C 1
ATOM 539 O O . ASP A 1 72 ? 0.156 -5.168 -6.682 1.00 91.69 72 ASP A O 1
ATOM 543 N N . ALA A 1 73 ? 2.106 -4.157 -7.127 1.00 93.12 73 ALA A N 1
ATOM 544 C CA . ALA A 1 73 ? 1.780 -2.944 -6.381 1.00 93.12 73 ALA A CA 1
ATOM 545 C C . ALA A 1 73 ? 0.449 -2.326 -6.826 1.00 93.12 73 ALA A C 1
ATOM 547 O O . ALA A 1 73 ? -0.420 -2.049 -5.994 1.00 93.12 73 ALA A O 1
ATOM 548 N N . LYS A 1 74 ? 0.257 -2.143 -8.138 1.00 92.25 74 LYS A N 1
ATOM 549 C CA . LYS A 1 74 ? -0.977 -1.590 -8.702 1.00 92.25 74 LYS A CA 1
ATOM 550 C C . LYS A 1 74 ? -2.183 -2.461 -8.364 1.00 92.25 74 LYS A C 1
ATOM 552 O O . LYS A 1 74 ? -3.199 -1.936 -7.917 1.00 92.25 74 LYS A O 1
ATOM 557 N N . ALA A 1 75 ? -2.070 -3.779 -8.521 1.00 94.50 75 ALA A N 1
ATOM 558 C CA . ALA A 1 75 ? -3.155 -4.701 -8.200 1.00 94.50 75 ALA A CA 1
ATOM 559 C C . ALA A 1 75 ? -3.542 -4.645 -6.711 1.00 94.50 75 ALA A C 1
ATOM 561 O O . ALA A 1 75 ? -4.730 -4.667 -6.369 1.00 94.50 75 ALA A O 1
ATOM 562 N N . LEU A 1 76 ? -2.554 -4.540 -5.820 1.00 95.38 76 LEU A N 1
ATOM 563 C CA . LEU A 1 76 ? -2.769 -4.450 -4.379 1.00 95.38 76 LEU A CA 1
ATOM 564 C C . LEU A 1 76 ? -3.391 -3.107 -3.967 1.00 95.38 76 LEU A C 1
ATOM 566 O O . LEU A 1 76 ? -4.350 -3.106 -3.191 1.00 95.38 76 LEU A O 1
ATOM 570 N N . PHE A 1 77 ? -2.917 -1.980 -4.510 1.00 92.94 77 PHE A N 1
ATOM 571 C CA . PHE A 1 77 ? -3.533 -0.669 -4.273 1.00 92.94 77 PHE A CA 1
ATOM 572 C C . PHE A 1 77 ? -4.957 -0.587 -4.837 1.00 92.94 77 PHE A C 1
ATOM 574 O O . PHE A 1 77 ? -5.860 -0.146 -4.129 1.00 92.94 77 PHE A O 1
ATOM 581 N N . ASP A 1 78 ? -5.213 -1.111 -6.037 1.00 92.75 78 ASP A N 1
ATOM 582 C CA . ASP A 1 78 ? -6.567 -1.176 -6.604 1.00 92.75 78 ASP A CA 1
ATOM 583 C C . ASP A 1 78 ? -7.506 -2.027 -5.728 1.00 92.75 78 ASP A C 1
ATOM 585 O O . ASP A 1 78 ? -8.697 -1.731 -5.593 1.00 92.75 78 ASP A O 1
ATOM 589 N N . LYS A 1 79 ? -6.991 -3.101 -5.112 1.00 93.00 79 LYS A N 1
ATOM 590 C CA . LYS A 1 79 ? -7.750 -3.919 -4.156 1.00 93.00 79 LYS A CA 1
ATOM 591 C C . LYS A 1 79 ? -8.077 -3.137 -2.884 1.00 93.00 79 LYS A C 1
ATOM 593 O O . LYS A 1 79 ? -9.198 -3.244 -2.389 1.00 93.00 79 LYS A O 1
ATOM 598 N N . LEU A 1 80 ? -7.126 -2.356 -2.374 1.00 91.25 80 LEU A N 1
ATOM 599 C CA . LEU A 1 80 ? -7.311 -1.480 -1.216 1.00 91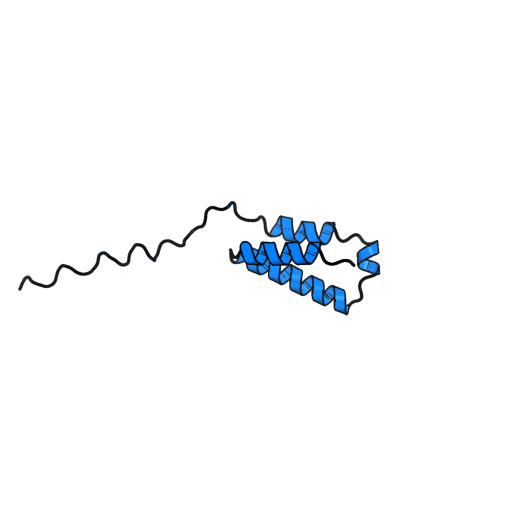.25 80 LEU A CA 1
ATOM 600 C C . LEU A 1 80 ? -8.387 -0.418 -1.462 1.00 91.25 80 LEU A C 1
ATOM 602 O O . LEU A 1 80 ? -9.229 -0.209 -0.596 1.00 91.25 80 LEU A O 1
ATOM 606 N N . GLU A 1 81 ? -8.420 0.186 -2.651 1.00 88.50 81 GLU A N 1
ATOM 607 C CA . GLU A 1 81 ? -9.434 1.186 -3.017 1.00 88.50 81 GLU A CA 1
ATOM 608 C C . GLU A 1 81 ? -10.844 0.603 -3.180 1.00 88.50 81 GLU A C 1
ATOM 610 O O . GLU A 1 81 ? -11.838 1.296 -2.965 1.00 88.50 81 GLU A O 1
ATOM 615 N N . LYS A 1 82 ? -10.944 -0.676 -3.555 1.00 89.00 82 LYS A N 1
ATOM 616 C CA . LYS A 1 82 ? -12.224 -1.380 -3.721 1.00 89.00 82 LYS A CA 1
ATOM 617 C C . LYS A 1 82 ? 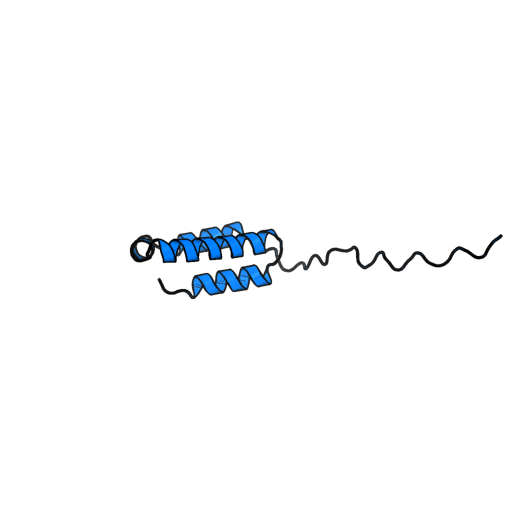-12.784 -1.933 -2.414 1.00 89.00 82 LYS A C 1
ATOM 619 O O . LYS A 1 82 ? -13.952 -2.326 -2.386 1.00 89.00 82 LYS A O 1
ATOM 624 N N . MET A 1 83 ? -11.987 -1.995 -1.347 1.00 84.25 83 MET A N 1
ATOM 625 C CA . MET A 1 83 ? -12.508 -2.390 -0.044 1.00 84.25 83 MET A CA 1
ATOM 626 C C . MET A 1 83 ? -13.465 -1.311 0.465 1.00 84.25 83 MET A C 1
ATOM 628 O O . MET A 1 83 ? -13.130 -0.133 0.555 1.00 84.25 83 MET A O 1
ATOM 632 N N . ARG A 1 84 ? -14.694 -1.729 0.768 1.00 67.12 84 ARG A N 1
ATOM 633 C CA . ARG A 1 84 ? -15.682 -0.887 1.438 1.00 67.12 84 ARG A CA 1
ATOM 634 C C . ARG A 1 84 ? -15.500 -1.056 2.943 1.00 67.12 84 ARG A C 1
ATOM 636 O O . ARG A 1 84 ? -15.532 -2.188 3.422 1.00 67.12 84 ARG A O 1
ATOM 643 N N . PHE A 1 85 ? -15.287 0.060 3.632 1.00 67.69 85 PHE A N 1
ATOM 644 C CA . PHE A 1 85 ? -15.107 0.153 5.081 1.00 67.69 85 PHE A CA 1
ATOM 645 C C . PHE A 1 85 ? -16.304 0.858 5.713 1.00 67.69 85 PHE A C 1
ATOM 647 O O . PHE A 1 85 ? -16.784 1.841 5.095 1.00 67.69 85 PHE A O 1
#

Secondary structure (DSSP, 8-state):
--------SSSSSSSS-----SPPP-HHHHHHHHHHHS-HHHHHHS-HHHHHHHHHHHHHHHHHHHTT-HHHHHHHHHHHHH---

Sequence (85 aa):
MKRLATAFVALAVLAAPAAVAQGKMDCGKAYKGFWEKLDREKYAKISAEQLAGISRLALRAYDACQAGDELDAKALFDKLEKMRF